Protein AF-A0A2A5VW92-F1 (afdb_monomer_lite)

Foldseek 3Di:
DKKWFWKAAPVRDIDTDMGPDPVVVLVLLADPPVVVPDDPVSVVGHHIDTDDMDD

Secondary structure (DSSP, 8-state):
--EEEEEEETTS-EEEEEES-HHHHHHHHH-GGGGGTS-HHHHTT--EEEEEEE-

Structure (mmCIF, N/CA/C/O backbone):
data_AF-A0A2A5VW92-F1
#
_entry.id   AF-A0A2A5VW92-F1
#
loop_
_atom_site.group_PDB
_atom_site.id
_atom_site.type_symbol
_atom_site.label_atom_id
_atom_site.label_alt_id
_atom_site.label_comp_id
_atom_site.label_asym_id
_atom_site.label_entity_id
_atom_site.label_seq_id
_atom_site.pdbx_PDB_ins_code
_atom_site.Cartn_x
_atom_site.Cartn_y
_atom_site.Cartn_z
_atom_site.occupancy
_atom_site.B_iso_or_equiv
_atom_site.auth_seq_id
_atom_site.auth_comp_id
_atom_site.auth_asym_id
_atom_site.auth_atom_id
_atom_site.pdbx_PDB_model_num
ATOM 1 N N . MET A 1 1 ? 12.775 0.605 -15.192 1.00 84.50 1 MET A N 1
ATOM 2 C CA . MET A 1 1 ? 11.869 1.635 -14.653 1.00 84.50 1 MET A CA 1
ATOM 3 C C . MET A 1 1 ? 11.707 1.379 -13.165 1.00 84.50 1 MET A C 1
ATOM 5 O O . MET A 1 1 ? 11.700 0.209 -12.793 1.00 84.50 1 MET A O 1
ATOM 9 N N . PHE A 1 2 ? 11.644 2.412 -12.332 1.00 91.69 2 PHE A N 1
ATOM 10 C CA . PHE A 1 2 ? 11.452 2.273 -10.887 1.00 91.69 2 PHE A CA 1
ATOM 11 C C . PHE A 1 2 ? 10.307 3.174 -10.466 1.00 91.69 2 PHE A C 1
ATOM 13 O O . PHE A 1 2 ? 10.361 4.357 -10.732 1.00 91.69 2 PHE A O 1
ATOM 20 N N . PHE A 1 3 ? 9.331 2.624 -9.759 1.00 94.38 3 PHE A N 1
ATOM 21 C CA . PHE A 1 3 ? 8.255 3.399 -9.172 1.00 94.38 3 PHE A CA 1
ATOM 22 C C . PHE A 1 3 ? 8.690 3.968 -7.827 1.00 94.38 3 PHE A C 1
ATOM 24 O O . PHE A 1 3 ? 9.313 3.252 -7.035 1.00 94.38 3 PHE A O 1
ATOM 31 N N . VAL A 1 4 ? 8.286 5.198 -7.532 1.00 96.81 4 VAL A N 1
ATOM 32 C CA . VAL A 1 4 ? 8.170 5.723 -6.167 1.00 96.81 4 VAL A CA 1
ATOM 33 C C . VAL A 1 4 ? 6.707 5.592 -5.754 1.00 96.81 4 VAL A C 1
ATOM 35 O O . VAL A 1 4 ? 5.817 5.914 -6.531 1.00 96.81 4 VAL A O 1
ATOM 38 N N . TYR A 1 5 ? 6.430 5.081 -4.556 1.00 96.25 5 TYR A N 1
ATOM 39 C CA . TYR A 1 5 ? 5.065 4.795 -4.113 1.00 96.25 5 TYR A CA 1
ATOM 40 C 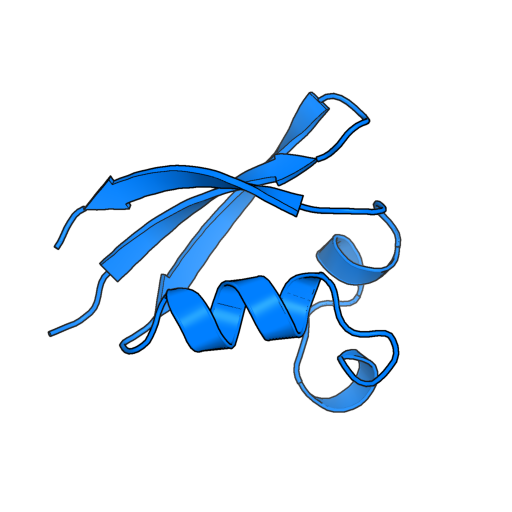C . TYR A 1 5 ? 4.808 5.216 -2.670 1.00 96.25 5 TYR A C 1
ATOM 42 O O . TYR A 1 5 ? 5.720 5.260 -1.838 1.00 96.25 5 TYR A O 1
ATOM 50 N N . VAL A 1 6 ? 3.530 5.454 -2.371 1.00 97.06 6 VAL A N 1
ATOM 51 C CA . VAL A 1 6 ? 3.004 5.697 -1.028 1.00 97.06 6 VAL A CA 1
ATOM 52 C C . VAL A 1 6 ? 1.955 4.638 -0.708 1.00 97.06 6 VAL A C 1
ATOM 54 O O . VAL A 1 6 ? 0.992 4.461 -1.452 1.00 97.06 6 VAL A O 1
ATOM 57 N N . LEU A 1 7 ? 2.123 3.951 0.419 1.00 95.81 7 LEU A N 1
ATOM 58 C CA . LEU A 1 7 ? 1.136 3.035 0.984 1.00 95.81 7 LEU A CA 1
ATOM 59 C C . LEU A 1 7 ? 0.450 3.672 2.188 1.00 95.81 7 LEU A C 1
ATOM 61 O O . LEU A 1 7 ? 1.066 4.464 2.904 1.00 95.81 7 LEU A O 1
ATOM 65 N N . LYS A 1 8 ? -0.791 3.269 2.454 1.00 97.06 8 LYS A N 1
ATOM 66 C CA . LYS A 1 8 ? -1.533 3.603 3.670 1.00 97.06 8 LYS A CA 1
ATOM 67 C C . LYS A 1 8 ? -2.026 2.325 4.336 1.00 97.06 8 LYS A C 1
ATOM 69 O O . LYS A 1 8 ? -2.463 1.411 3.647 1.00 97.06 8 LYS A O 1
ATOM 74 N N . ASN A 1 9 ? -1.961 2.251 5.661 1.00 94.50 9 ASN A N 1
ATOM 75 C CA . ASN A 1 9 ? -2.535 1.128 6.399 1.00 94.50 9 ASN A CA 1
ATOM 76 C C . ASN A 1 9 ? -3.898 1.465 7.024 1.00 94.50 9 ASN A C 1
ATOM 78 O O . ASN A 1 9 ? -4.325 2.623 7.081 1.00 94.50 9 ASN A O 1
ATOM 82 N N . THR A 1 10 ? -4.541 0.450 7.601 1.00 90.19 10 THR A N 1
ATOM 83 C CA . THR A 1 10 ? -5.823 0.578 8.323 1.00 90.19 10 THR A CA 1
ATOM 84 C C . THR A 1 10 ? -5.774 1.516 9.535 1.00 90.19 10 THR A C 1
ATOM 86 O O . THR A 1 10 ? -6.810 1.972 10.010 1.00 90.19 10 THR A O 1
ATOM 89 N N . ARG A 1 11 ? -4.574 1.843 10.032 1.00 91.31 11 ARG A N 1
ATOM 90 C CA . ARG A 1 11 ? -4.344 2.767 11.155 1.00 91.31 11 ARG A CA 1
ATOM 91 C C . ARG A 1 11 ? -4.090 4.211 10.707 1.00 91.31 11 ARG A C 1
ATOM 93 O O . ARG A 1 11 ? -3.835 5.062 11.552 1.00 91.31 11 ARG A O 1
ATOM 100 N N . GLY A 1 12 ? -4.118 4.487 9.401 1.00 93.38 12 GLY A N 1
ATOM 101 C CA . GLY A 1 12 ? -3.837 5.804 8.829 1.00 93.38 12 GLY A CA 1
ATOM 102 C C . GLY A 1 12 ? -2.350 6.160 8.712 1.00 93.38 12 GLY A C 1
ATOM 103 O O . GLY A 1 12 ? -2.035 7.283 8.331 1.00 93.38 12 GLY A O 1
ATOM 104 N N . LEU A 1 13 ? -1.441 5.228 9.005 1.00 94.56 13 LEU A N 1
ATOM 105 C CA . LEU A 1 13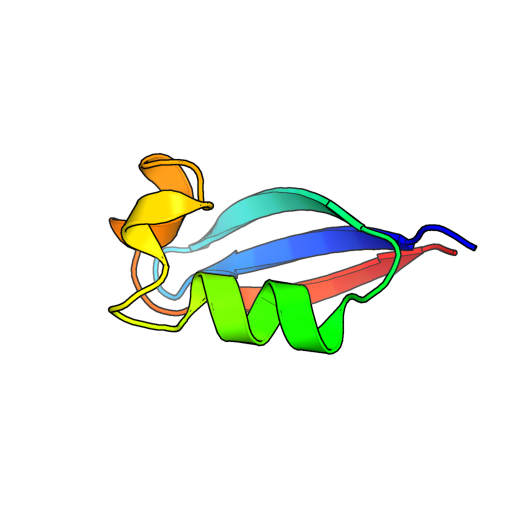 ? -0.004 5.396 8.791 1.00 94.56 13 LEU A CA 1
ATOM 106 C C . LEU A 1 13 ? 0.314 5.342 7.303 1.00 94.56 13 LEU A C 1
ATOM 108 O O . LEU A 1 13 ? -0.306 4.586 6.554 1.00 94.56 13 LEU A O 1
ATOM 112 N N . GLN A 1 14 ? 1.325 6.108 6.908 1.00 95.50 14 GLN A N 1
ATOM 113 C CA . GLN A 1 14 ? 1.833 6.140 5.546 1.00 95.50 14 GLN A CA 1
ATOM 114 C C . GLN A 1 14 ? 3.239 5.549 5.478 1.00 95.50 14 GLN A C 1
ATOM 116 O O . GLN A 1 14 ? 4.026 5.668 6.420 1.00 95.50 14 GLN A O 1
ATOM 121 N N . TYR A 1 15 ? 3.554 4.914 4.355 1.00 93.81 15 TYR A N 1
ATOM 122 C CA . TYR A 1 15 ? 4.878 4.375 4.073 1.00 93.81 15 TYR A CA 1
ATOM 123 C C . TYR A 1 15 ? 5.292 4.742 2.655 1.00 93.81 15 TYR A C 1
ATOM 125 O O . TYR A 1 15 ? 4.547 4.487 1.714 1.00 93.81 15 TYR A O 1
ATOM 133 N N . ILE A 1 16 ? 6.479 5.324 2.514 1.00 95.06 16 ILE A N 1
ATOM 134 C CA . ILE A 1 16 ? 7.036 5.724 1.223 1.00 95.06 16 ILE A CA 1
ATOM 135 C C . ILE A 1 16 ? 8.164 4.761 0.875 1.00 95.06 16 ILE A C 1
ATOM 137 O O . ILE A 1 16 ? 9.026 4.469 1.708 1.00 95.06 16 ILE A O 1
ATOM 141 N N . GLY A 1 17 ? 8.168 4.277 -0.359 1.00 93.00 17 GLY A N 1
ATOM 142 C CA . GLY A 1 17 ? 9.213 3.402 -0.858 1.00 93.00 17 GLY A CA 1
ATOM 143 C C . GLY A 1 17 ? 9.408 3.553 -2.355 1.00 93.00 17 GLY A C 1
ATOM 144 O O . GLY A 1 17 ? 8.717 4.315 -3.021 1.00 93.00 17 GLY A O 1
ATOM 145 N N . HIS A 1 18 ? 10.369 2.806 -2.883 1.00 95.31 18 HIS A N 1
ATOM 146 C CA . HIS A 1 18 ? 10.568 2.686 -4.318 1.00 95.31 18 HIS A CA 1
ATOM 147 C C . HIS A 1 18 ? 10.839 1.231 -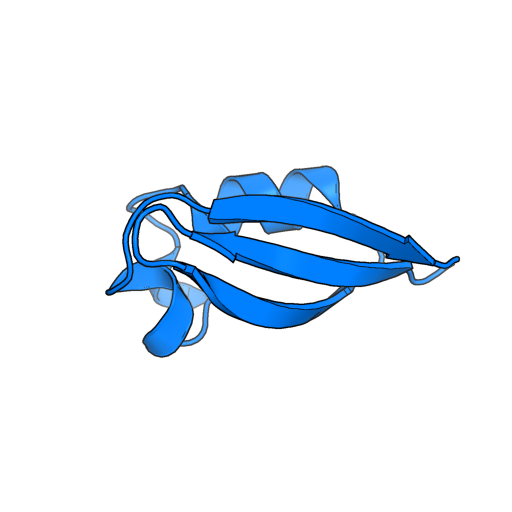4.695 1.00 95.31 18 HIS A C 1
ATOM 149 O O . HIS A 1 18 ? 11.322 0.434 -3.878 1.00 95.31 18 HIS A O 1
ATOM 155 N N . THR A 1 19 ? 10.467 0.843 -5.911 1.00 95.19 19 THR A N 1
ATOM 156 C CA . THR A 1 19 ? 10.668 -0.518 -6.411 1.00 95.19 19 THR A CA 1
ATOM 157 C C . THR A 1 19 ? 10.510 -0.599 -7.925 1.00 95.19 19 THR A C 1
ATOM 159 O O . THR A 1 19 ? 9.805 0.200 -8.521 1.00 95.19 19 THR A O 1
ATOM 162 N N . ALA A 1 20 ? 11.138 -1.589 -8.556 1.00 96.12 20 ALA A N 1
ATOM 163 C CA . ALA A 1 20 ? 10.912 -1.891 -9.969 1.00 96.12 20 ALA A CA 1
ATOM 164 C C . ALA A 1 20 ? 9.619 -2.699 -10.213 1.00 96.12 20 ALA A C 1
ATOM 166 O O . ALA A 1 20 ? 9.167 -2.788 -11.348 1.00 96.12 20 ALA A O 1
ATOM 167 N N . ASP A 1 21 ? 9.039 -3.296 -9.164 1.00 94.62 21 ASP A N 1
ATOM 168 C CA . ASP A 1 21 ? 7.843 -4.142 -9.246 1.00 94.62 21 ASP A CA 1
ATOM 169 C C . ASP A 1 21 ? 6.919 -3.854 -8.058 1.00 94.62 21 ASP A C 1
ATOM 171 O O . ASP A 1 21 ? 7.103 -4.371 -6.947 1.00 94.62 21 ASP A O 1
ATOM 175 N N . LEU A 1 22 ? 5.956 -2.962 -8.294 1.00 94.06 22 LEU A N 1
ATOM 176 C CA . LEU A 1 22 ? 5.068 -2.451 -7.260 1.00 94.06 22 LEU A CA 1
ATOM 177 C C . LEU A 1 22 ? 4.092 -3.507 -6.754 1.00 94.06 22 LEU A C 1
ATOM 179 O O . LEU A 1 22 ? 3.909 -3.631 -5.543 1.00 94.06 22 LEU A O 1
ATOM 183 N N . LYS A 1 23 ? 3.517 -4.307 -7.657 1.0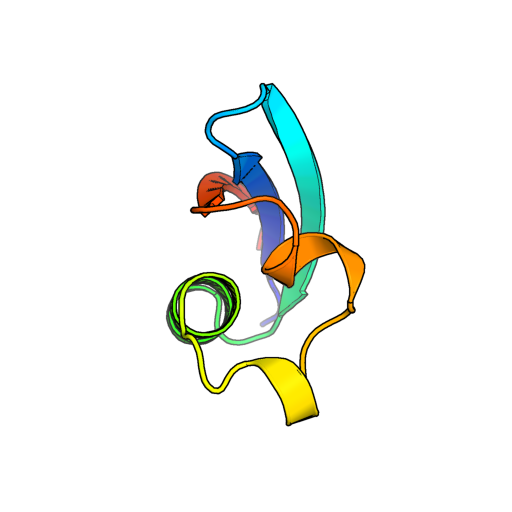0 93.44 23 LYS A N 1
ATOM 184 C CA . LYS A 1 23 ? 2.562 -5.353 -7.287 1.00 93.44 23 LYS A CA 1
ATOM 185 C C . LYS A 1 23 ? 3.219 -6.375 -6.366 1.00 93.44 23 LYS A C 1
ATOM 187 O O . LYS A 1 23 ? 2.718 -6.624 -5.272 1.00 93.44 23 LYS A O 1
ATOM 192 N N . ARG A 1 24 ? 4.386 -6.902 -6.755 1.00 93.12 24 ARG A N 1
ATOM 193 C CA . ARG A 1 24 ? 5.138 -7.838 -5.910 1.00 93.12 24 ARG A CA 1
ATOM 194 C C . ARG A 1 24 ? 5.489 -7.212 -4.564 1.00 93.12 24 ARG A C 1
ATOM 196 O O . ARG A 1 24 ? 5.448 -7.895 -3.547 1.00 93.12 24 ARG A O 1
ATOM 203 N N . ARG A 1 25 ? 5.853 -5.927 -4.534 1.00 92.81 25 ARG A N 1
ATOM 204 C CA . ARG A 1 25 ? 6.217 -5.239 -3.289 1.00 92.81 25 ARG A CA 1
ATOM 205 C C . ARG A 1 25 ? 5.022 -5.046 -2.353 1.00 92.81 25 ARG A C 1
ATOM 207 O O . ARG A 1 25 ? 5.180 -5.246 -1.151 1.00 92.81 25 ARG A O 1
ATOM 214 N N . LEU A 1 26 ? 3.855 -4.689 -2.881 1.00 92.50 26 LEU A N 1
ATOM 215 C CA . LEU A 1 26 ? 2.624 -4.591 -2.099 1.00 92.50 26 LEU A CA 1
ATOM 216 C C . LEU A 1 26 ? 2.230 -5.957 -1.520 1.00 92.50 26 LEU A C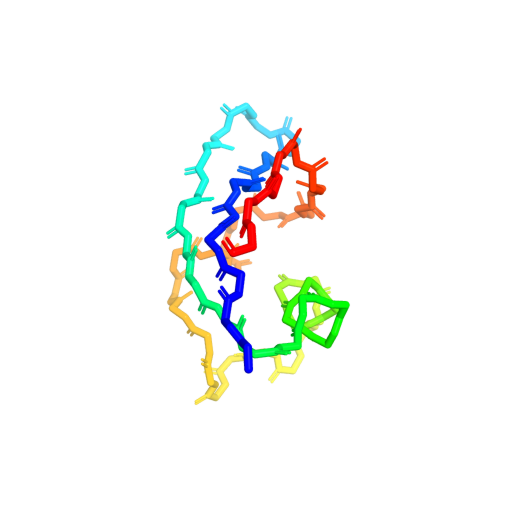 1
ATOM 218 O O . LEU A 1 26 ? 1.962 -6.055 -0.324 1.00 92.50 26 LEU A O 1
ATOM 222 N N . ASP A 1 27 ? 2.293 -7.013 -2.337 1.00 91.69 27 ASP A N 1
ATOM 223 C CA . ASP A 1 27 ? 2.027 -8.391 -1.904 1.00 91.69 27 ASP A CA 1
ATOM 224 C C . ASP A 1 27 ? 2.991 -8.807 -0.775 1.00 91.69 27 ASP A C 1
ATOM 226 O O . ASP A 1 27 ? 2.579 -9.407 0.217 1.00 91.69 27 ASP A O 1
ATOM 230 N N . GLN A 1 28 ? 4.268 -8.414 -0.860 1.00 89.62 28 GLN A N 1
ATOM 231 C CA . GLN A 1 28 ? 5.234 -8.636 0.217 1.00 89.62 28 GLN A CA 1
ATOM 232 C C . GLN A 1 28 ? 4.819 -7.927 1.514 1.00 89.62 28 GLN A C 1
ATOM 234 O O . GLN A 1 28 ? 4.803 -8.571 2.558 1.00 89.62 28 GLN A O 1
ATOM 239 N N . HIS A 1 29 ? 4.448 -6.640 1.469 1.00 90.56 29 HIS A N 1
ATOM 240 C CA . HIS A 1 29 ? 4.019 -5.878 2.656 1.00 90.56 29 HIS A CA 1
ATOM 241 C C . HIS A 1 29 ? 2.836 -6.495 3.407 1.00 90.56 29 HIS A C 1
ATOM 243 O O . HIS A 1 29 ? 2.728 -6.289 4.616 1.00 90.56 29 HIS A O 1
ATOM 249 N N . ASN A 1 30 ? 2.002 -7.263 2.709 1.00 89.75 30 ASN A N 1
ATOM 250 C CA . ASN A 1 30 ? 0.822 -7.919 3.263 1.00 89.75 30 ASN A CA 1
ATOM 251 C C . ASN A 1 30 ? 1.012 -9.421 3.532 1.00 89.75 30 ASN A C 1
ATOM 253 O O . ASN A 1 30 ? 0.106 -10.057 4.069 1.00 89.75 30 ASN A O 1
ATOM 257 N N . SER A 1 31 ? 2.166 -9.996 3.181 1.00 87.00 31 SER A N 1
ATOM 258 C CA . SER A 1 31 ? 2.450 -11.415 3.394 1.00 87.00 31 SER A CA 1
ATOM 259 C C . SER A 1 31 ? 3.040 -11.675 4.789 1.00 87.00 31 SER A C 1
ATOM 261 O O . SER A 1 31 ? 3.967 -10.965 5.198 1.00 87.00 31 SER A O 1
ATOM 263 N N . PRO A 1 32 ? 2.591 -12.729 5.499 1.00 75.94 32 PRO A N 1
ATOM 264 C CA . PRO A 1 32 ? 3.181 -13.146 6.774 1.00 75.94 32 PRO A CA 1
ATOM 265 C C . PRO A 1 32 ? 4.646 -13.606 6.647 1.00 75.94 32 PRO A C 1
ATOM 267 O O . PRO A 1 32 ? 5.399 -13.529 7.616 1.00 75.94 32 PRO A O 1
ATOM 270 N N . ASP A 1 33 ? 5.090 -14.006 5.448 1.00 69.62 33 ASP A N 1
ATOM 271 C CA . ASP A 1 33 ? 6.476 -14.425 5.174 1.00 69.62 33 ASP A CA 1
ATOM 272 C C . ASP A 1 33 ? 7.416 -13.246 4.861 1.00 69.62 33 ASP A C 1
ATOM 274 O O . ASP A 1 33 ? 8.622 -13.412 4.655 1.00 69.62 33 ASP A O 1
ATOM 278 N N . GLY A 1 34 ? 6.892 -12.017 4.854 1.00 61.41 34 GLY A N 1
ATOM 279 C CA . GLY A 1 34 ? 7.641 -10.802 4.534 1.00 61.41 34 GLY A CA 1
ATOM 280 C C . GLY A 1 34 ? 8.799 -10.479 5.493 1.00 61.41 34 GLY A C 1
ATOM 281 O O . GLY A 1 34 ? 9.635 -9.621 5.203 1.00 61.41 34 GLY A O 1
ATOM 282 N N . HIS A 1 35 ? 8.889 -11.192 6.617 1.00 55.78 35 HIS A N 1
ATOM 283 C CA . HIS A 1 35 ? 9.857 -10.996 7.695 1.00 55.78 35 HIS A CA 1
ATOM 284 C C . HIS A 1 35 ? 11.338 -11.004 7.273 1.00 55.78 35 HIS A C 1
ATOM 286 O O . HIS A 1 35 ? 12.144 -10.356 7.943 1.00 55.78 35 HIS A O 1
ATOM 292 N N . MET A 1 36 ? 11.714 -11.702 6.193 1.00 58.47 36 MET A N 1
ATOM 293 C CA . MET A 1 36 ? 13.121 -11.802 5.763 1.00 58.47 36 MET A CA 1
ATOM 294 C C . MET A 1 36 ? 13.594 -10.631 4.889 1.00 58.47 36 MET A C 1
ATOM 296 O O . MET A 1 36 ? 14.794 -10.369 4.817 1.00 58.47 36 MET A O 1
ATOM 300 N N . HIS A 1 37 ? 12.677 -9.913 4.232 1.00 60.47 37 HIS A N 1
ATOM 301 C CA . HIS A 1 37 ? 13.023 -8.903 3.218 1.00 60.47 37 HIS A CA 1
ATOM 302 C C . HIS A 1 37 ? 12.350 -7.542 3.424 1.00 60.47 37 HIS A C 1
ATOM 304 O O . HIS A 1 37 ? 12.626 -6.603 2.677 1.00 60.47 37 HIS A O 1
ATOM 310 N N . LEU A 1 38 ? 11.479 -7.409 4.425 1.00 64.12 38 LEU A N 1
ATOM 311 C CA . LEU A 1 38 ? 10.735 -6.181 4.687 1.00 64.12 38 LEU A CA 1
ATOM 312 C C . LEU A 1 38 ? 11.174 -5.524 5.986 1.00 64.12 38 LEU A C 1
ATOM 314 O O . LEU A 1 38 ? 11.503 -6.173 6.979 1.00 64.12 38 LEU A O 1
ATOM 318 N N . GLY A 1 39 ? 11.140 -4.192 5.985 1.00 65.50 39 GLY A N 1
ATOM 319 C CA . GLY A 1 39 ? 11.374 -3.413 7.189 1.00 65.50 39 GLY A CA 1
ATOM 320 C C . GLY A 1 39 ? 10.365 -3.795 8.272 1.00 65.50 39 GLY A C 1
ATOM 321 O O . GLY A 1 39 ? 9.160 -3.815 8.027 1.00 65.50 39 GLY A O 1
ATOM 32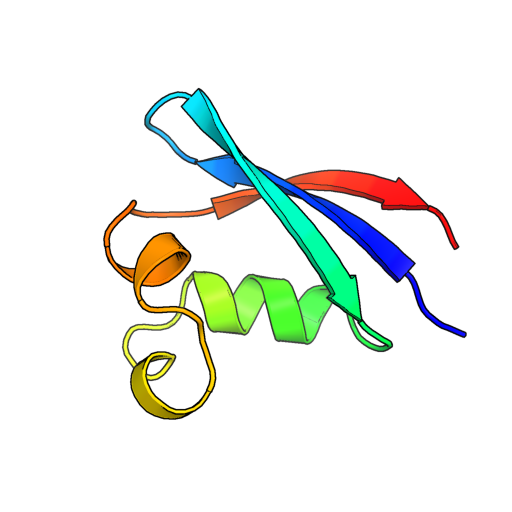2 N N . LYS A 1 40 ? 10.857 -4.023 9.498 1.00 72.38 40 LYS A N 1
ATOM 323 C CA . LYS A 1 40 ? 10.048 -4.353 10.692 1.00 72.38 40 LYS A CA 1
ATOM 324 C C . LYS A 1 40 ? 8.843 -3.419 10.893 1.00 72.38 40 LYS A C 1
ATOM 326 O O . LYS A 1 40 ? 7.878 -3.802 11.548 1.00 72.38 40 LYS A O 1
ATOM 331 N N . TYR A 1 41 ? 8.921 -2.201 10.354 1.00 80.88 41 TYR A N 1
ATOM 332 C CA . TYR A 1 41 ? 7.877 -1.188 10.422 1.00 80.88 41 TYR A CA 1
ATOM 333 C C . TYR A 1 41 ? 6.589 -1.591 9.697 1.00 80.88 41 TYR A C 1
ATOM 335 O O . TYR A 1 41 ? 5.521 -1.516 10.295 1.00 80.88 41 TYR A O 1
ATOM 343 N N . THR A 1 42 ? 6.655 -2.016 8.434 1.00 80.12 42 THR A N 1
ATOM 344 C CA . THR A 1 42 ? 5.433 -2.252 7.648 1.00 80.12 42 THR A CA 1
ATOM 345 C C . THR A 1 42 ? 4.709 -3.508 8.116 1.00 80.12 42 THR A C 1
ATOM 347 O O . THR A 1 42 ? 3.506 -3.472 8.349 1.00 80.12 42 THR A O 1
ATOM 350 N N . HIS A 1 43 ? 5.448 -4.569 8.431 1.00 81.44 43 HIS A N 1
ATOM 351 C CA . HIS A 1 43 ? 4.862 -5.827 8.897 1.00 81.44 43 HIS A CA 1
ATOM 352 C C . HIS A 1 43 ? 4.067 -5.708 10.216 1.00 81.44 43 HIS A C 1
ATOM 354 O O . HIS A 1 43 ? 3.049 -6.364 10.409 1.00 81.44 43 HIS A O 1
ATOM 360 N N . ARG A 1 44 ? 4.501 -4.861 11.160 1.00 82.69 44 ARG A N 1
ATOM 361 C CA . ARG A 1 44 ? 3.836 -4.717 12.477 1.00 82.69 44 ARG A CA 1
ATOM 362 C C . ARG A 1 44 ? 2.594 -3.829 12.456 1.00 82.69 44 ARG A C 1
ATOM 364 O O . ARG A 1 44 ? 1.955 -3.641 13.487 1.00 82.69 44 ARG A O 1
ATOM 371 N N . ASN A 1 45 ? 2.287 -3.244 11.307 1.00 86.56 45 ASN A N 1
ATOM 372 C CA . ASN A 1 45 ? 1.322 -2.166 11.187 1.00 86.56 45 ASN A CA 1
ATOM 373 C C . ASN A 1 45 ? 0.075 -2.569 10.387 1.00 86.56 45 ASN A C 1
ATOM 375 O O . ASN A 1 45 ? -0.725 -1.702 10.053 1.00 86.56 45 ASN A O 1
ATOM 379 N N . GLY A 1 46 ? -0.145 -3.870 10.177 1.00 85.19 46 GLY A N 1
ATOM 380 C CA . GLY A 1 46 ? -1.353 -4.397 9.543 1.00 85.19 46 GLY A CA 1
ATOM 381 C C . GLY A 1 46 ? -1.316 -4.317 8.020 1.00 85.19 46 GLY A C 1
ATOM 382 O O . GLY A 1 46 ? -0.249 -4.157 7.433 1.00 85.19 46 GLY A O 1
ATOM 383 N N . LEU A 1 47 ? -2.493 -4.456 7.404 1.00 90.88 47 LEU A N 1
ATOM 384 C CA . LEU A 1 47 ? -2.644 -4.447 5.951 1.00 90.88 47 LEU A CA 1
ATOM 385 C C . LEU A 1 47 ? -2.362 -3.061 5.370 1.00 90.88 47 LEU A C 1
ATOM 387 O O . LEU A 1 47 ? -2.786 -2.043 5.924 1.00 90.88 47 LEU A O 1
ATOM 391 N N . TRP A 1 48 ? -1.670 -3.066 4.240 1.00 94.56 48 TRP A N 1
ATOM 392 C CA . TRP A 1 48 ? -1.292 -1.912 3.448 1.00 94.56 48 TRP A CA 1
ATOM 393 C C . TRP A 1 48 ? -2.043 -1.901 2.127 1.00 94.56 48 TRP A C 1
ATOM 395 O O . TRP A 1 48 ? -2.156 -2.920 1.445 1.00 94.56 48 TRP A O 1
ATOM 405 N N . GLU A 1 49 ? -2.472 -0.712 1.743 1.00 96.38 49 GLU A N 1
ATOM 406 C CA . GLU A 1 49 ? -3.110 -0.416 0.472 1.00 96.38 49 GLU A CA 1
ATOM 407 C C . GLU A 1 49 ? -2.292 0.649 -0.255 1.00 96.38 49 GLU A C 1
ATOM 409 O O . GLU A 1 49 ? -1.668 1.517 0.368 1.00 96.38 49 GLU A O 1
ATOM 414 N N . LEU A 1 50 ? -2.273 0.574 -1.582 1.00 96.94 50 LEU A N 1
ATOM 415 C CA . LEU A 1 50 ? -1.610 1.569 -2.409 1.00 96.94 50 LEU A CA 1
ATOM 416 C C . LEU A 1 50 ? -2.414 2.873 -2.401 1.00 96.94 50 LEU A C 1
ATOM 418 O O . LEU A 1 50 ? -3.606 2.870 -2.694 1.00 96.94 50 LEU A O 1
ATOM 422 N N . LEU A 1 51 ? -1.745 3.981 -2.085 1.00 97.19 51 LEU A N 1
ATOM 423 C CA . LEU A 1 51 ? -2.341 5.316 -2.091 1.00 97.19 51 LEU A CA 1
ATOM 424 C C . LEU A 1 51 ? -1.948 6.118 -3.336 1.00 97.19 51 LEU A C 1
ATOM 426 O O . LEU A 1 51 ? -2.786 6.821 -3.892 1.00 97.19 51 LEU A O 1
ATOM 430 N N . ALA A 1 52 ? -0.680 6.040 -3.747 1.00 96.56 52 ALA A N 1
ATOM 431 C CA . ALA A 1 52 ? -0.151 6.742 -4.914 1.00 96.56 52 ALA A CA 1
ATOM 432 C C . ALA A 1 52 ? 1.115 6.055 -5.450 1.00 96.56 52 ALA A C 1
ATOM 434 O O . ALA A 1 52 ? 1.856 5.436 -4.681 1.00 96.56 52 ALA A O 1
ATOM 435 N N . GLU A 1 53 ? 1.381 6.216 -6.746 1.00 95.69 53 GLU A N 1
ATOM 436 C CA . GLU A 1 53 ? 2.607 5.787 -7.426 1.00 95.69 53 GLU A CA 1
ATOM 437 C C . GLU A 1 53 ? 3.026 6.813 -8.493 1.00 95.69 53 GLU A C 1
ATOM 439 O O . GLU A 1 53 ? 2.177 7.469 -9.095 1.00 95.69 53 GLU A O 1
ATOM 444 N N . GLU A 1 54 ? 4.330 6.939 -8.723 1.00 94.94 54 GLU A N 1
ATOM 445 C CA . GLU A 1 54 ? 4.950 7.738 -9.785 1.00 94.94 54 GLU A CA 1
ATOM 446 C C . GLU A 1 54 ? 6.075 6.917 -10.438 1.00 94.94 54 GLU A C 1
ATOM 448 O O . GLU A 1 54 ? 6.718 6.116 -9.753 1.00 94.94 54 GLU A O 1
ATOM 453 N N . ILE A 1 55 ? 6.267 7.075 -11.754 1.00 88.81 55 ILE A N 1
ATOM 454 C CA . ILE A 1 55 ? 7.171 6.278 -12.611 1.00 88.81 55 ILE A CA 1
ATOM 455 C C . ILE A 1 55 ? 8.540 6.937 -12.770 1.00 88.81 55 ILE A C 1
ATOM 457 O O . ILE A 1 55 ? 8.569 8.170 -12.965 1.00 88.81 55 ILE A O 1
#

Radius of gyration: 10.43 Å; chains: 1; bounding box: 19×22×27 Å

pLDDT: mean 87.69, std 11.24, range [55.78, 97.19]

Sequence (55 aa):
MFFVYVLKNTRGLQYIGHTADLKRRLDQHNSPDGHMHLGKYTHRNGLWELLAEEI